Protein AF-A0A3N7GNN0-F1 (afdb_monomer_lite)

Radius of gyration: 17.44 Å; chains: 1; bounding box: 39×35×48 Å

Sequence (118 aa):
MQIIDRAGFDFSAEERASREISWTCSKQLPKNFIILIVLSLRYFSLNWLQQRLQTTNKDFYPTIVLDAFHVTDEMATRGVEDGLEPVVKSDDWAALEKAPAKVIKRDIEKLKKKAAKR

Structure (mmCIF, N/CA/C/O backbone):
data_AF-A0A3N7GNN0-F1
#
_entry.id   AF-A0A3N7GNN0-F1
#
loop_
_atom_site.group_PDB
_atom_site.id
_atom_site.type_symbol
_atom_site.label_atom_id
_atom_site.label_alt_id
_atom_site.label_comp_id
_atom_site.label_asym_id
_atom_site.label_entity_id
_atom_site.label_seq_id
_atom_site.pdbx_PDB_ins_code
_atom_site.Cartn_x
_atom_site.Cartn_y
_atom_site.Cartn_z
_atom_site.occupancy
_atom_site.B_iso_or_equiv
_atom_site.auth_seq_id
_atom_site.auth_comp_id
_atom_site.auth_asym_id
_atom_site.auth_atom_id
_atom_site.pdbx_PDB_model_num
ATOM 1 N N . MET A 1 1 ? -16.335 1.687 -4.047 1.00 54.69 1 MET A N 1
ATOM 2 C CA . MET A 1 1 ? -15.270 1.199 -3.134 1.00 54.69 1 MET A CA 1
ATOM 3 C C . MET A 1 1 ? -14.497 2.408 -2.614 1.00 54.69 1 MET A C 1
ATOM 5 O O . MET A 1 1 ? -14.022 3.175 -3.439 1.00 54.69 1 MET A O 1
ATOM 9 N N . GLN A 1 2 ? -14.425 2.645 -1.298 1.00 64.06 2 GLN A N 1
ATOM 10 C CA . GLN A 1 2 ? -13.748 3.827 -0.731 1.00 64.06 2 GLN A CA 1
ATOM 11 C C . GLN A 1 2 ? -12.305 3.477 -0.337 1.00 64.06 2 GLN A C 1
ATOM 13 O O . GLN A 1 2 ? -12.098 2.616 0.512 1.00 64.06 2 GLN A O 1
ATOM 18 N N . ILE A 1 3 ? -11.316 4.150 -0.932 1.00 71.94 3 ILE A N 1
ATOM 19 C CA . ILE A 1 3 ? -9.905 4.044 -0.527 1.00 71.94 3 ILE A CA 1
ATOM 20 C C . ILE A 1 3 ? -9.640 5.129 0.518 1.00 71.94 3 ILE A C 1
ATOM 22 O O . ILE A 1 3 ? -9.776 6.316 0.224 1.00 71.94 3 ILE A O 1
ATOM 26 N N . ILE A 1 4 ? -9.292 4.726 1.739 1.00 74.31 4 ILE A N 1
ATOM 27 C CA . ILE A 1 4 ? -9.043 5.655 2.853 1.00 74.31 4 ILE A CA 1
ATOM 28 C C . ILE A 1 4 ? -7.661 6.294 2.737 1.00 74.31 4 ILE A C 1
ATOM 30 O O . ILE A 1 4 ? -7.520 7.505 2.921 1.00 74.31 4 ILE A O 1
ATOM 34 N N . ASP A 1 5 ? -6.665 5.469 2.429 1.00 77.38 5 ASP A N 1
ATOM 35 C CA . ASP A 1 5 ? -5.266 5.846 2.328 1.00 77.38 5 ASP A CA 1
ATOM 36 C C . ASP A 1 5 ? -4.529 4.882 1.388 1.00 77.38 5 ASP A C 1
ATOM 38 O O . ASP A 1 5 ? -5.012 3.782 1.108 1.00 77.38 5 ASP A O 1
ATOM 42 N N . ARG A 1 6 ? -3.376 5.306 0.867 1.00 82.62 6 ARG A N 1
ATOM 43 C CA . ARG A 1 6 ? -2.496 4.468 0.052 1.00 82.62 6 ARG A CA 1
ATOM 44 C C . ARG A 1 6 ? -1.048 4.933 0.143 1.00 82.62 6 ARG A C 1
ATOM 46 O O . ARG A 1 6 ? -0.765 6.128 0.076 1.00 82.62 6 ARG A O 1
ATOM 53 N N . ALA A 1 7 ? -0.134 3.974 0.124 1.00 79.25 7 ALA A N 1
ATOM 54 C CA . ALA A 1 7 ? 1.276 4.210 -0.147 1.00 79.25 7 ALA A CA 1
ATOM 55 C C . ALA A 1 7 ? 1.714 3.414 -1.380 1.00 79.25 7 ALA A C 1
ATOM 57 O O . ALA A 1 7 ? 1.144 2.375 -1.705 1.00 79.25 7 ALA A O 1
ATOM 58 N N . GLY A 1 8 ? 2.695 3.952 -2.100 1.00 81.44 8 GLY A N 1
ATOM 59 C CA . GLY A 1 8 ? 3.327 3.291 -3.233 1.00 81.44 8 GLY A CA 1
ATOM 60 C C . GLY A 1 8 ? 4.821 3.207 -2.978 1.00 81.44 8 GLY A C 1
ATOM 61 O O . GLY A 1 8 ? 5.430 4.209 -2.607 1.00 81.44 8 GLY A O 1
ATOM 62 N N . PHE A 1 9 ? 5.379 2.022 -3.184 1.00 80.62 9 PHE A N 1
ATOM 63 C CA . PHE A 1 9 ? 6.797 1.743 -3.022 1.00 80.62 9 PHE A CA 1
ATOM 64 C C . PHE A 1 9 ? 7.309 1.196 -4.352 1.00 80.62 9 PHE A C 1
ATOM 66 O O . PHE A 1 9 ? 6.736 0.248 -4.890 1.00 80.62 9 PHE A O 1
ATOM 73 N N . ASP A 1 10 ? 8.337 1.837 -4.904 1.00 78.56 10 ASP A N 1
ATOM 74 C CA . ASP A 1 10 ? 8.964 1.413 -6.151 1.00 78.56 10 ASP A CA 1
ATOM 75 C C . ASP A 1 10 ? 10.202 0.572 -5.829 1.00 78.56 10 ASP A C 1
ATOM 77 O O . ASP A 1 10 ? 11.017 0.956 -4.991 1.00 78.56 10 ASP A O 1
ATOM 81 N N . PHE A 1 11 ? 10.349 -0.547 -6.534 1.00 74.75 11 PHE A N 1
ATOM 82 C CA . PHE A 1 11 ? 11.489 -1.454 -6.418 1.00 74.75 11 PHE A CA 1
ATOM 83 C C . PHE A 1 11 ? 12.163 -1.591 -7.781 1.00 74.75 11 PHE A C 1
ATOM 85 O O . PHE A 1 11 ? 11.486 -1.608 -8.816 1.00 74.75 11 PHE A O 1
ATOM 92 N N . SER A 1 12 ? 13.492 -1.688 -7.796 1.00 73.00 12 SER A N 1
ATOM 93 C CA . SER A 1 12 ? 14.257 -2.007 -9.005 1.00 73.00 12 SER A CA 1
ATOM 94 C C . SER A 1 12 ? 14.797 -3.434 -8.922 1.00 73.00 12 SER A C 1
ATOM 96 O O . SER A 1 12 ? 15.056 -3.949 -7.839 1.00 73.00 12 SER A O 1
ATOM 98 N N . ALA A 1 13 ? 15.002 -4.082 -10.071 1.00 66.94 13 ALA A N 1
ATOM 99 C CA . ALA A 1 13 ? 15.566 -5.435 -10.121 1.00 66.94 13 ALA A CA 1
ATOM 100 C C . ALA A 1 13 ? 17.024 -5.510 -9.615 1.00 66.94 13 ALA A C 1
ATOM 102 O O . ALA A 1 13 ? 17.545 -6.596 -9.365 1.00 66.94 13 ALA A O 1
ATOM 103 N N . GLU A 1 14 ? 17.692 -4.364 -9.475 1.00 72.38 14 GLU A N 1
ATOM 104 C CA . GLU A 1 14 ? 19.051 -4.260 -8.939 1.00 72.38 14 GLU A CA 1
ATOM 105 C C . GLU A 1 14 ? 19.059 -4.323 -7.401 1.00 72.38 14 GLU A C 1
ATOM 107 O O . GLU A 1 14 ? 20.083 -4.646 -6.795 1.00 72.38 14 GLU A O 1
ATOM 112 N N . GLU A 1 15 ? 17.909 -4.093 -6.758 1.00 71.38 15 GLU A N 1
ATOM 113 C CA . GLU A 1 15 ? 17.725 -4.243 -5.316 1.00 71.38 15 GLU A CA 1
ATOM 114 C C . GLU A 1 15 ? 17.603 -5.733 -4.953 1.00 71.38 15 GLU A C 1
ATOM 116 O O . GLU A 1 15 ? 16.519 -6.300 -4.864 1.00 71.38 15 GLU A O 1
ATOM 121 N N . ARG A 1 16 ? 18.751 -6.395 -4.760 1.00 64.94 16 ARG A N 1
ATOM 122 C CA . ARG A 1 16 ? 18.820 -7.831 -4.417 1.00 64.94 16 ARG A CA 1
ATOM 123 C C . ARG A 1 16 ? 18.505 -8.155 -2.953 1.00 64.94 16 ARG A C 1
ATOM 125 O O . ARG A 1 16 ? 18.320 -9.322 -2.623 1.00 64.94 16 ARG A O 1
ATOM 132 N N . ALA A 1 17 ? 18.500 -7.159 -2.070 1.00 76.44 17 ALA A N 1
ATOM 133 C CA . ALA A 1 17 ? 18.259 -7.361 -0.645 1.00 76.44 17 ALA A CA 1
ATOM 134 C C . ALA A 1 17 ? 16.760 -7.303 -0.324 1.00 76.44 17 ALA A C 1
ATOM 136 O O . ALA A 1 17 ? 16.045 -6.438 -0.829 1.00 76.44 17 ALA A O 1
ATOM 137 N N . SER A 1 18 ? 16.299 -8.188 0.563 1.00 75.56 18 SER A N 1
ATOM 138 C CA . SER A 1 18 ? 14.953 -8.108 1.133 1.00 75.56 18 SER A CA 1
ATOM 139 C C . SER A 1 18 ? 14.759 -6.758 1.821 1.00 75.56 18 SER A C 1
ATOM 141 O O . SER A 1 18 ? 15.567 -6.376 2.671 1.00 75.56 18 SER A O 1
ATOM 143 N N . ARG A 1 19 ? 13.683 -6.048 1.474 1.00 73.44 19 ARG A N 1
ATOM 144 C CA . ARG A 1 19 ? 13.298 -4.793 2.120 1.00 73.44 19 ARG A CA 1
ATOM 145 C C . ARG A 1 19 ? 12.071 -4.995 2.984 1.00 73.44 19 ARG A C 1
ATOM 147 O O . ARG A 1 19 ? 11.058 -5.514 2.524 1.00 73.44 19 ARG A O 1
ATOM 154 N N . GLU A 1 20 ? 12.172 -4.531 4.218 1.00 81.88 20 GLU A N 1
ATOM 155 C CA . GLU A 1 20 ? 11.023 -4.357 5.090 1.00 81.88 20 GLU A CA 1
ATOM 156 C C . GLU A 1 20 ? 10.348 -3.019 4.769 1.00 81.88 20 GLU A C 1
ATOM 158 O O . GLU A 1 20 ? 11.015 -1.993 4.609 1.00 81.88 20 GLU A O 1
ATOM 163 N N . ILE A 1 21 ? 9.022 -3.037 4.633 1.00 80.94 21 ILE A N 1
ATOM 164 C CA . ILE A 1 21 ? 8.218 -1.839 4.394 1.00 80.94 21 ILE A CA 1
ATOM 165 C C . ILE A 1 21 ? 7.510 -1.491 5.697 1.00 80.94 21 ILE A C 1
ATOM 167 O O . ILE A 1 21 ? 6.531 -2.135 6.070 1.00 80.94 21 ILE A O 1
ATOM 171 N N . SER A 1 22 ? 7.966 -0.435 6.360 1.00 82.06 22 SER A N 1
ATOM 172 C CA . SER A 1 22 ? 7.226 0.170 7.464 1.00 82.06 22 SER A CA 1
ATOM 173 C C . SER A 1 22 ? 6.283 1.231 6.903 1.00 82.06 22 SER A C 1
ATOM 175 O O . SER A 1 22 ? 6.717 2.290 6.445 1.00 82.06 22 SER A O 1
ATOM 177 N N . TRP A 1 23 ? 4.985 0.935 6.906 1.00 83.44 23 TRP A N 1
ATOM 178 C CA . TRP A 1 23 ? 3.942 1.879 6.517 1.00 83.44 23 TRP A CA 1
ATOM 179 C C . TRP A 1 23 ? 2.994 2.142 7.683 1.00 83.44 23 TRP A C 1
ATOM 181 O O . TRP A 1 23 ? 2.528 1.209 8.335 1.00 83.44 23 TRP A O 1
ATOM 191 N N . THR A 1 24 ? 2.671 3.417 7.885 1.00 81.94 24 THR A N 1
ATOM 192 C CA . THR A 1 24 ? 1.677 3.872 8.857 1.00 81.94 24 THR A CA 1
ATOM 193 C C . THR A 1 24 ? 0.561 4.587 8.113 1.00 81.94 24 THR A C 1
ATOM 195 O O . THR A 1 24 ? 0.822 5.427 7.247 1.00 81.94 24 THR A O 1
ATOM 198 N N . CYS A 1 25 ? -0.686 4.262 8.449 1.00 82.50 25 CYS A N 1
ATOM 199 C CA . CYS A 1 25 ? -1.834 4.949 7.879 1.00 82.50 25 CYS A CA 1
ATOM 200 C C . CYS A 1 25 ? -1.897 6.397 8.380 1.00 82.50 25 CYS A C 1
ATOM 202 O O . CYS A 1 25 ? -1.682 6.673 9.555 1.00 82.50 25 CYS A O 1
ATOM 204 N N . SER A 1 26 ? -2.220 7.325 7.486 1.00 82.06 26 SER A N 1
ATOM 205 C CA . SER A 1 26 ? -2.396 8.750 7.794 1.00 82.06 26 SER A CA 1
ATOM 206 C C . SER A 1 26 ? -3.753 9.082 8.424 1.00 82.06 26 SER A C 1
ATOM 208 O O . SER A 1 26 ? -3.980 10.221 8.834 1.00 82.06 26 SER A O 1
ATOM 210 N N . LYS A 1 27 ? -4.670 8.110 8.480 1.00 82.31 27 LYS A N 1
ATOM 211 C CA . LYS A 1 27 ? -6.033 8.261 8.997 1.00 82.31 27 LYS A CA 1
ATOM 212 C C . LYS A 1 27 ? -6.387 7.114 9.927 1.00 82.31 27 LYS A C 1
ATOM 214 O O . LYS A 1 27 ? -5.812 6.032 9.842 1.00 82.31 27 LYS A O 1
ATOM 219 N N . GLN A 1 28 ? -7.389 7.333 10.771 1.00 84.19 28 GLN A N 1
ATOM 220 C CA . GLN A 1 28 ? -7.941 6.263 11.599 1.00 84.19 28 GLN A CA 1
ATOM 221 C C . GLN A 1 28 ? -8.518 5.153 10.712 1.00 84.19 28 GLN A C 1
ATOM 223 O O . GLN A 1 28 ? -9.325 5.421 9.823 1.00 84.19 28 GLN A O 1
ATOM 228 N N . LEU A 1 29 ? -8.120 3.904 10.950 1.00 84.19 29 LEU A N 1
ATOM 229 C CA . LEU A 1 29 ? -8.633 2.750 10.216 1.00 84.19 29 LEU A CA 1
ATOM 230 C C . LEU A 1 29 ? -9.959 2.280 10.841 1.00 84.19 29 LEU A C 1
ATOM 232 O O . LEU A 1 29 ? -9.976 1.908 12.012 1.00 84.19 29 LEU A O 1
ATOM 236 N N . PRO A 1 30 ? -11.085 2.256 10.107 1.00 80.56 30 PRO A N 1
ATOM 237 C CA . PRO A 1 30 ? -12.341 1.757 10.652 1.00 80.56 30 PRO A CA 1
ATOM 238 C C . PRO A 1 30 ? -12.344 0.222 10.692 1.00 80.56 30 PRO A C 1
ATOM 240 O O . PRO A 1 30 ? -11.918 -0.419 9.733 1.00 80.56 30 PRO A O 1
ATOM 243 N N . LYS A 1 31 ? -12.910 -0.371 11.752 1.00 78.88 31 LYS A N 1
ATOM 244 C CA . LYS A 1 31 ? -12.933 -1.833 11.987 1.00 78.88 31 LYS A CA 1
ATOM 245 C C . LYS A 1 31 ? -13.461 -2.681 10.819 1.00 78.88 31 LYS A C 1
ATOM 247 O O . LYS A 1 31 ? -13.019 -3.800 10.616 1.00 78.88 31 LYS A O 1
ATOM 252 N N . ASN A 1 32 ? -14.388 -2.153 10.022 1.00 79.00 32 ASN A N 1
ATOM 253 C CA . ASN A 1 32 ? -15.037 -2.916 8.946 1.00 79.00 32 ASN A CA 1
ATOM 254 C C . ASN A 1 32 ? -14.332 -2.787 7.585 1.00 79.00 32 ASN A C 1
ATOM 256 O O . ASN A 1 32 ? -14.936 -3.076 6.552 1.00 79.00 32 ASN A O 1
ATOM 260 N N . PHE A 1 33 ? -13.098 -2.284 7.556 1.00 80.81 33 PHE A N 1
ATOM 261 C CA . PHE A 1 33 ? -12.339 -2.110 6.321 1.00 80.81 33 PHE A CA 1
ATOM 262 C C . PHE A 1 33 ? -11.348 -3.250 6.104 1.00 80.81 33 PHE A C 1
ATOM 264 O O . PHE A 1 33 ? -10.950 -3.954 7.030 1.00 80.81 33 PHE A O 1
ATOM 271 N N . ILE A 1 34 ? -10.956 -3.410 4.842 1.00 82.31 34 ILE A N 1
ATOM 272 C CA . ILE A 1 34 ? -9.963 -4.383 4.398 1.00 82.31 34 ILE A CA 1
ATOM 273 C C . ILE A 1 34 ? -8.732 -3.609 3.937 1.00 82.31 34 ILE A C 1
ATOM 275 O O . ILE A 1 34 ? -8.845 -2.634 3.189 1.00 82.31 34 ILE A O 1
ATOM 279 N N . ILE A 1 35 ? -7.563 -4.056 4.375 1.00 83.62 35 ILE A N 1
ATOM 280 C CA . ILE A 1 35 ? -6.273 -3.619 3.859 1.00 83.62 3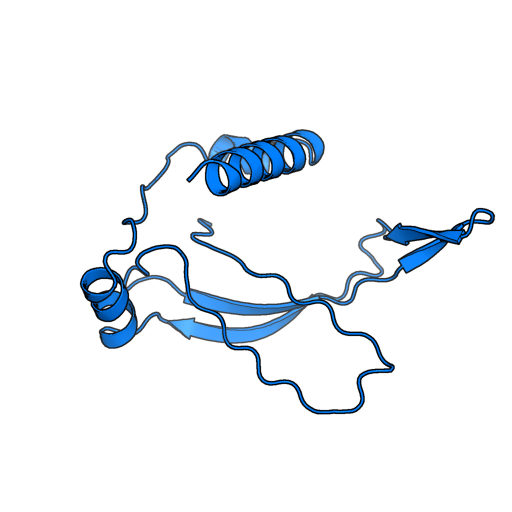5 ILE A CA 1
ATOM 281 C C . ILE A 1 35 ? -5.886 -4.570 2.733 1.00 83.62 35 ILE A C 1
ATOM 283 O O . ILE A 1 35 ? -5.934 -5.786 2.898 1.00 83.62 35 ILE A O 1
ATOM 287 N N . LEU A 1 36 ? -5.521 -4.006 1.583 1.00 85.31 36 LEU A N 1
ATOM 288 C CA . LEU A 1 36 ? -5.072 -4.751 0.412 1.00 85.31 36 LEU A CA 1
ATOM 289 C C . LEU A 1 36 ? -3.608 -4.428 0.144 1.00 85.31 36 LEU A C 1
ATOM 291 O O . LEU A 1 36 ? -3.254 -3.263 -0.054 1.00 85.31 36 LEU A O 1
ATOM 295 N N . ILE A 1 37 ? -2.777 -5.462 0.075 1.00 82.75 37 ILE A N 1
ATOM 296 C CA . ILE A 1 37 ? -1.387 -5.352 -0.356 1.00 82.75 37 ILE A CA 1
ATOM 297 C C . ILE A 1 37 ? -1.327 -5.799 -1.807 1.00 82.75 37 ILE A C 1
ATOM 299 O O . ILE A 1 37 ? -1.623 -6.945 -2.139 1.00 82.75 37 ILE A O 1
ATOM 303 N N . VAL A 1 38 ? -0.956 -4.875 -2.688 1.00 83.56 38 VAL A N 1
ATOM 304 C CA . VAL A 1 38 ? -0.991 -5.093 -4.132 1.00 83.56 38 VAL A CA 1
ATOM 305 C C . VAL A 1 38 ? 0.388 -4.852 -4.722 1.00 83.56 38 VAL A C 1
ATOM 307 O O . VAL A 1 38 ? 0.957 -3.772 -4.572 1.00 83.56 38 VAL A O 1
ATOM 310 N N . LEU A 1 39 ? 0.896 -5.843 -5.450 1.00 80.75 39 LEU A N 1
ATOM 311 C CA . LEU A 1 39 ? 2.075 -5.702 -6.290 1.00 80.75 39 LEU A CA 1
ATOM 312 C C . LEU A 1 39 ? 1.636 -5.286 -7.691 1.00 80.75 39 LEU A C 1
ATOM 314 O O . LEU A 1 39 ? 0.796 -5.936 -8.310 1.00 80.75 39 LEU A O 1
ATOM 318 N N . SER A 1 40 ? 2.208 -4.203 -8.204 1.00 80.56 40 SER A N 1
ATOM 319 C CA . SER A 1 40 ? 1.967 -3.742 -9.572 1.00 80.56 40 SER A CA 1
ATOM 320 C C . SER A 1 40 ? 3.286 -3.637 -10.310 1.00 80.56 40 SER A C 1
ATOM 322 O O . SER A 1 40 ? 4.145 -2.840 -9.931 1.00 80.56 40 SER A O 1
ATOM 324 N N . LEU A 1 41 ? 3.434 -4.394 -11.392 1.00 76.94 41 LEU A N 1
ATOM 325 C CA . LEU A 1 41 ? 4.602 -4.259 -12.248 1.00 76.94 41 LEU A CA 1
ATOM 326 C C . LEU A 1 41 ? 4.416 -3.049 -13.163 1.00 76.94 41 LEU A C 1
ATOM 328 O O . LEU A 1 41 ? 3.391 -2.912 -13.832 1.00 76.94 41 LEU A O 1
ATOM 332 N N . ARG A 1 42 ? 5.406 -2.155 -13.190 1.00 75.56 42 ARG A N 1
ATOM 333 C CA . ARG A 1 42 ? 5.401 -0.981 -14.065 1.00 75.56 42 ARG A CA 1
ATOM 334 C C . ARG A 1 42 ? 6.618 -0.999 -14.966 1.00 75.56 42 ARG A C 1
ATOM 336 O O . ARG A 1 42 ? 7.748 -0.992 -14.486 1.00 75.56 42 ARG A O 1
ATOM 343 N N . TYR A 1 43 ? 6.375 -0.943 -16.269 1.00 75.06 43 TYR A N 1
ATOM 344 C CA . TYR A 1 43 ? 7.437 -0.808 -17.254 1.00 75.06 43 TYR A CA 1
ATOM 345 C C . TYR A 1 43 ? 7.706 0.660 -17.550 1.00 75.06 43 TYR A C 1
ATOM 347 O O . TYR A 1 43 ? 6.792 1.466 -17.763 1.00 75.06 43 TYR A O 1
ATOM 355 N N . PHE A 1 44 ? 8.990 0.989 -17.580 1.00 77.25 44 PHE A N 1
ATOM 356 C CA . PHE A 1 44 ? 9.478 2.301 -17.949 1.00 77.25 44 PHE A CA 1
ATOM 357 C C . PHE A 1 44 ? 10.388 2.161 -19.159 1.00 77.25 44 PHE A C 1
ATOM 359 O O . PHE A 1 44 ? 11.219 1.260 -19.222 1.00 77.25 44 PHE A O 1
ATOM 366 N N . SER A 1 45 ? 10.219 3.069 -20.106 1.00 77.56 45 SER A N 1
ATOM 367 C CA . SER A 1 45 ? 11.102 3.242 -21.252 1.00 77.56 45 SER A CA 1
ATOM 368 C C . SER A 1 45 ? 11.868 4.551 -21.099 1.00 77.56 45 SER A C 1
ATOM 370 O O . SER A 1 45 ? 11.413 5.477 -20.420 1.00 77.56 45 SER A O 1
ATOM 372 N N . LEU A 1 46 ? 13.040 4.625 -21.718 1.00 84.00 46 LEU A N 1
ATOM 373 C CA . LEU A 1 46 ? 13.777 5.871 -21.878 1.00 84.00 46 LEU A CA 1
ATOM 374 C C . LEU A 1 46 ? 13.546 6.360 -23.303 1.00 84.00 46 LEU A C 1
ATOM 376 O O . LEU A 1 46 ? 13.702 5.590 -24.250 1.00 84.00 46 LEU A O 1
ATOM 380 N N . ASN A 1 47 ? 13.164 7.625 -23.468 1.00 83.19 47 ASN A N 1
ATOM 381 C CA . ASN A 1 47 ? 13.214 8.227 -24.797 1.00 83.19 47 ASN A CA 1
ATOM 382 C C . ASN A 1 47 ? 14.665 8.552 -25.188 1.00 83.19 47 ASN A C 1
ATOM 384 O O . ASN A 1 47 ? 15.597 8.429 -24.394 1.00 83.19 47 ASN A O 1
ATOM 388 N N . TRP A 1 48 ? 14.849 9.014 -26.423 1.00 85.56 48 TRP A N 1
ATOM 389 C CA . TRP A 1 48 ? 16.148 9.441 -26.951 1.00 85.56 48 TRP A CA 1
ATOM 390 C C . TRP A 1 48 ? 16.791 10.600 -26.161 1.00 85.56 48 TRP A C 1
ATOM 392 O O . TRP A 1 48 ? 18.002 10.778 -26.223 1.00 85.56 48 TRP A O 1
ATOM 402 N N . LEU A 1 49 ? 16.002 11.346 -25.377 1.00 89.38 49 LEU A N 1
ATOM 403 C CA . LEU A 1 49 ? 16.453 12.380 -24.436 1.00 89.38 49 LEU A CA 1
ATOM 404 C C . LEU A 1 49 ? 16.725 11.833 -23.021 1.00 89.38 49 LEU A C 1
ATOM 406 O O . LEU A 1 49 ? 16.844 12.613 -22.080 1.00 89.38 49 LEU A O 1
ATOM 410 N N . GLN A 1 50 ? 16.772 10.509 -22.845 1.00 81.75 50 GLN A N 1
ATOM 411 C CA . GLN A 1 50 ? 16.930 9.824 -21.554 1.00 81.75 50 GLN A CA 1
ATOM 412 C C . GLN A 1 50 ? 15.850 10.158 -20.510 1.00 81.75 50 GLN A C 1
ATOM 414 O O . GLN A 1 50 ? 16.027 9.938 -19.313 1.00 81.75 50 GLN A O 1
ATOM 419 N N . GLN A 1 51 ? 14.693 10.661 -20.934 1.00 82.31 51 GLN A N 1
ATOM 420 C CA . GLN A 1 51 ? 13.573 10.901 -20.034 1.00 82.31 51 GLN A CA 1
ATOM 421 C C . GLN A 1 51 ? 12.804 9.602 -19.807 1.00 82.31 51 GLN A C 1
ATOM 423 O O . GLN A 1 51 ? 12.443 8.894 -20.752 1.00 82.31 51 GLN A O 1
ATOM 428 N N . ARG A 1 52 ? 12.515 9.319 -18.534 1.00 79.12 52 ARG A N 1
ATOM 429 C CA . ARG A 1 52 ? 11.748 8.148 -18.109 1.00 79.12 52 ARG A CA 1
ATOM 430 C C . ARG A 1 52 ? 10.269 8.330 -18.451 1.00 79.12 52 ARG A C 1
ATOM 432 O O . ARG A 1 52 ? 9.583 9.167 -17.868 1.00 79.12 52 ARG A O 1
ATOM 439 N N . LEU A 1 53 ? 9.772 7.509 -19.368 1.00 79.62 53 LEU A N 1
ATOM 440 C CA . LEU A 1 53 ? 8.369 7.420 -19.754 1.00 79.62 53 LEU A CA 1
ATOM 441 C C . LEU A 1 53 ? 7.788 6.106 -19.245 1.00 79.62 53 LEU A C 1
ATOM 443 O O . LEU A 1 53 ? 8.222 5.022 -19.630 1.00 79.62 53 LEU A O 1
ATOM 447 N N . GLN A 1 54 ? 6.787 6.202 -18.374 1.00 77.44 54 GLN A N 1
ATOM 448 C CA . GLN A 1 54 ? 5.993 5.041 -17.991 1.00 77.44 54 GLN A CA 1
ATOM 449 C C . GLN A 1 54 ? 5.120 4.639 -19.190 1.00 77.44 54 GLN A C 1
ATOM 451 O O . GLN A 1 54 ? 4.407 5.485 -19.735 1.00 77.44 54 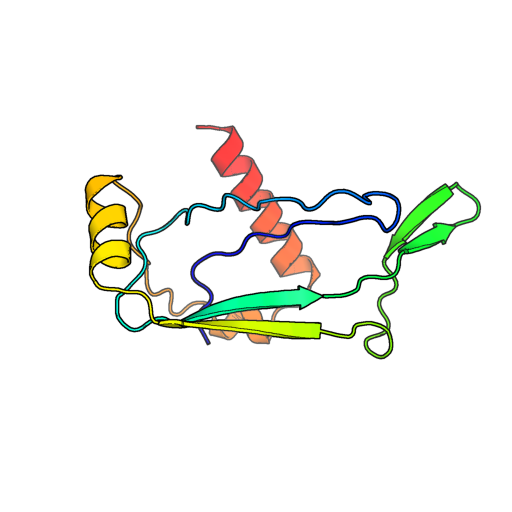GLN A O 1
ATOM 456 N N . THR A 1 55 ? 5.163 3.367 -19.598 1.00 73.81 55 THR A N 1
ATOM 457 C CA . THR A 1 55 ? 4.233 2.811 -20.605 1.00 73.81 55 THR A CA 1
ATOM 458 C C . THR A 1 55 ? 2.793 3.100 -20.172 1.00 73.81 55 THR A C 1
ATOM 460 O O . THR A 1 55 ? 2.565 3.257 -18.995 1.00 73.81 55 THR A O 1
ATOM 463 N N . THR A 1 56 ? 1.776 3.216 -21.024 1.00 69.25 56 THR A N 1
ATOM 464 C CA . THR A 1 56 ? 0.363 3.358 -20.557 1.00 69.25 56 THR A CA 1
ATOM 465 C C . THR A 1 56 ? -0.537 2.213 -21.013 1.00 69.25 56 THR A C 1
ATOM 467 O O . THR A 1 56 ? -1.715 2.171 -20.667 1.00 69.25 56 THR A O 1
ATOM 470 N N . ASN A 1 57 ? 0.037 1.249 -21.734 1.00 72.25 57 ASN A N 1
ATOM 471 C CA . ASN A 1 57 ? -0.659 0.072 -22.216 1.00 72.25 57 ASN A CA 1
ATOM 472 C C . ASN A 1 57 ? -0.971 -0.901 -21.066 1.00 72.25 57 ASN A C 1
ATOM 474 O O . ASN A 1 57 ? -0.052 -1.475 -20.484 1.00 72.25 57 ASN A O 1
ATOM 478 N N . LYS A 1 58 ? -2.272 -1.084 -20.796 1.00 66.56 58 LYS A N 1
ATOM 479 C CA . LYS A 1 58 ? -2.858 -1.947 -19.754 1.00 66.56 58 LYS A CA 1
ATOM 480 C C . LYS A 1 58 ? -2.423 -3.410 -19.848 1.00 66.56 58 LYS A C 1
ATOM 482 O O . LYS A 1 58 ? -2.297 -4.046 -18.807 1.00 66.56 58 LYS A O 1
ATOM 487 N N . ASP A 1 59 ? -2.114 -3.898 -21.046 1.00 72.31 59 ASP A N 1
ATOM 488 C CA . ASP A 1 59 ? -1.686 -5.285 -21.269 1.00 72.31 59 ASP A CA 1
ATOM 489 C C . ASP A 1 59 ? -0.327 -5.592 -20.618 1.00 72.31 59 ASP A C 1
ATOM 491 O O . ASP A 1 59 ? -0.007 -6.743 -20.337 1.00 72.31 59 ASP A O 1
ATOM 495 N N . PHE A 1 60 ? 0.459 -4.554 -20.315 1.00 67.44 60 PHE A N 1
ATOM 496 C CA . PHE A 1 60 ? 1.770 -4.661 -19.673 1.00 67.44 60 PHE A CA 1
ATOM 497 C C . PHE A 1 60 ? 1.739 -4.233 -18.198 1.00 67.44 60 PHE A C 1
ATOM 499 O O . PHE A 1 60 ? 2.764 -3.848 -17.646 1.00 67.44 60 PHE A O 1
ATOM 506 N N . TYR A 1 61 ? 0.577 -4.280 -17.541 1.00 70.31 61 TYR A N 1
ATOM 507 C CA . TYR A 1 61 ? 0.424 -3.911 -16.128 1.00 70.31 61 TYR A CA 1
ATOM 508 C C . TYR A 1 61 ? -0.135 -5.048 -15.271 1.00 70.31 61 TYR A C 1
ATOM 510 O O . TYR A 1 61 ? -1.230 -4.915 -14.709 1.00 70.31 61 TYR A O 1
ATOM 518 N N . PRO A 1 62 ? 0.589 -6.172 -15.124 1.00 76.38 62 PRO A N 1
ATOM 519 C CA . PRO A 1 62 ? 0.145 -7.207 -14.213 1.00 76.38 62 PRO A CA 1
ATOM 520 C C . PRO A 1 62 ? 0.107 -6.637 -12.791 1.00 76.38 62 PRO A C 1
ATOM 522 O O . PRO A 1 62 ? 1.076 -6.065 -12.281 1.00 76.38 62 PRO A O 1
ATOM 525 N N . THR A 1 63 ? -1.068 -6.764 -12.186 1.00 79.38 63 THR A N 1
ATOM 526 C CA . THR A 1 63 ? -1.363 -6.340 -10.824 1.00 79.38 63 THR A CA 1
ATOM 527 C C . THR A 1 63 ? -1.864 -7.560 -10.074 1.00 79.38 63 THR A C 1
ATOM 529 O O . THR A 1 63 ? -2.822 -8.193 -10.510 1.00 79.38 63 THR A O 1
ATOM 532 N N . ILE A 1 64 ? -1.201 -7.908 -8.977 1.00 77.94 64 ILE A N 1
ATOM 533 C CA . ILE A 1 64 ? -1.503 -9.104 -8.191 1.00 77.94 64 ILE A CA 1
ATOM 534 C C . ILE A 1 64 ? -1.723 -8.673 -6.746 1.00 77.94 64 ILE A C 1
ATOM 536 O O . ILE A 1 64 ? -0.958 -7.874 -6.203 1.00 77.94 64 ILE A O 1
ATOM 540 N N . VAL A 1 65 ? -2.781 -9.191 -6.127 1.00 82.81 65 VAL A N 1
ATOM 541 C CA . VAL A 1 65 ? -3.005 -9.037 -4.688 1.00 82.81 65 VAL A CA 1
ATOM 542 C C . VAL A 1 65 ? -2.080 -10.019 -3.980 1.00 82.81 65 VAL A C 1
ATOM 544 O O . VAL A 1 65 ? -2.182 -11.222 -4.201 1.00 82.81 65 VAL A O 1
ATOM 547 N N . LEU A 1 66 ? -1.153 -9.497 -3.183 1.00 83.25 66 LEU A N 1
ATOM 548 C CA . LEU A 1 66 ? -0.248 -10.310 -2.375 1.00 83.25 66 LEU A CA 1
ATOM 549 C C . LEU A 1 66 ? -0.927 -10.772 -1.090 1.00 83.25 66 LEU A C 1
ATOM 551 O O . LEU A 1 66 ? -0.753 -11.918 -0.692 1.00 83.25 66 LEU A O 1
ATOM 555 N N . ASP A 1 67 ? -1.687 -9.877 -0.460 1.00 84.44 67 ASP A N 1
ATOM 556 C CA . ASP A 1 67 ? -2.379 -10.156 0.792 1.00 84.44 67 ASP A CA 1
ATOM 557 C C . ASP A 1 67 ? -3.609 -9.253 0.955 1.00 84.44 67 ASP A C 1
ATOM 559 O O . ASP A 1 67 ? -3.696 -8.164 0.371 1.00 84.44 67 ASP A O 1
ATOM 563 N N . ALA A 1 68 ? -4.563 -9.721 1.750 1.00 86.81 68 ALA A N 1
ATOM 564 C CA . ALA A 1 68 ? -5.777 -9.011 2.097 1.00 86.81 68 ALA A CA 1
ATOM 565 C C . ALA A 1 68 ? -6.236 -9.412 3.501 1.00 86.81 68 ALA A C 1
ATOM 567 O O . ALA A 1 68 ? -6.543 -10.577 3.752 1.00 86.81 68 ALA A O 1
ATOM 568 N N . PHE A 1 69 ? -6.360 -8.441 4.403 1.00 86.50 69 PHE A N 1
ATOM 569 C CA . PHE A 1 69 ? -6.809 -8.701 5.769 1.00 86.50 69 PHE A CA 1
ATOM 570 C C . PHE A 1 69 ? -7.715 -7.595 6.299 1.00 86.50 69 PHE A C 1
ATOM 572 O O . PHE A 1 69 ? -7.679 -6.448 5.851 1.00 86.50 69 PHE A O 1
ATOM 579 N N . HIS A 1 70 ? -8.566 -7.961 7.254 1.00 87.00 70 HIS A N 1
ATOM 580 C CA . HIS A 1 70 ? -9.469 -7.024 7.909 1.00 87.00 70 HIS A CA 1
ATOM 581 C C . HIS A 1 70 ? -8.713 -6.191 8.942 1.00 87.00 70 HIS A C 1
ATOM 583 O O . HIS A 1 70 ? -7.800 -6.685 9.606 1.00 87.00 70 HIS A O 1
ATOM 589 N N . VAL A 1 71 ? -9.118 -4.933 9.094 1.00 86.25 71 VAL A N 1
ATOM 590 C CA . VAL A 1 71 ? -8.636 -4.071 10.176 1.00 86.25 71 VAL A CA 1
ATOM 591 C C . VAL A 1 71 ? -9.016 -4.708 11.512 1.00 86.25 71 VAL A C 1
ATOM 593 O O . VAL A 1 71 ? -10.189 -4.968 11.770 1.00 86.25 71 VAL A O 1
ATOM 596 N N . THR A 1 72 ? -8.025 -4.957 12.366 1.00 88.19 72 THR A N 1
ATOM 597 C CA . THR A 1 72 ? -8.270 -5.492 13.709 1.00 88.19 72 THR A CA 1
ATOM 598 C C . THR A 1 72 ? -8.703 -4.389 14.674 1.00 88.19 72 THR A C 1
ATOM 600 O O . THR A 1 72 ? -8.492 -3.195 14.441 1.00 88.19 72 THR A O 1
ATOM 603 N N . ASP A 1 73 ? -9.278 -4.790 15.806 1.00 86.44 73 ASP A N 1
ATOM 604 C CA . ASP A 1 73 ? -9.672 -3.872 16.876 1.00 86.44 73 ASP A CA 1
ATOM 605 C C . ASP A 1 73 ? -8.495 -3.044 17.406 1.00 86.44 73 ASP A C 1
ATOM 607 O O . ASP A 1 73 ? -8.628 -1.845 17.659 1.00 86.44 73 ASP A O 1
ATOM 611 N N . GLU A 1 74 ? -7.3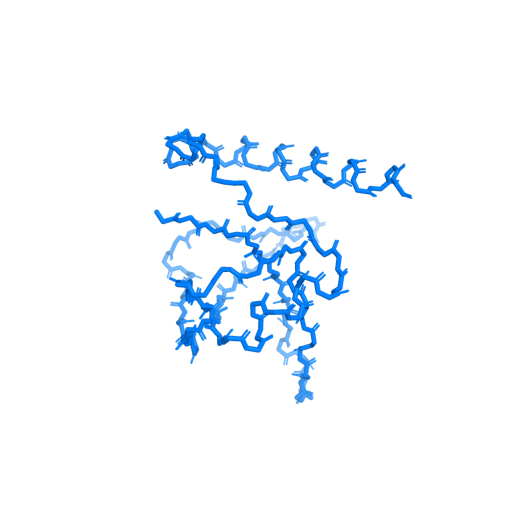28 -3.669 17.512 1.00 86.38 74 GLU A N 1
ATOM 612 C CA . GLU A 1 74 ? -6.082 -3.034 17.938 1.00 86.38 74 GLU A CA 1
ATOM 613 C C . GLU A 1 74 ? -5.639 -1.957 16.938 1.00 86.38 74 GLU A C 1
ATOM 615 O O . GLU A 1 74 ? -5.307 -0.841 17.336 1.00 86.38 74 GLU A O 1
ATOM 620 N N . MET A 1 75 ? -5.695 -2.251 15.633 1.00 85.06 75 MET A N 1
ATOM 621 C CA . MET A 1 75 ? -5.339 -1.297 14.574 1.00 85.06 75 MET A CA 1
ATOM 622 C C . MET A 1 75 ? -6.273 -0.083 14.551 1.00 85.06 75 MET A C 1
ATOM 624 O O . MET A 1 75 ? -5.816 1.044 14.360 1.00 85.06 75 MET A O 1
ATOM 628 N N . ALA A 1 76 ? -7.573 -0.300 14.763 1.00 83.56 76 ALA A N 1
ATOM 629 C CA . ALA A 1 76 ? -8.554 0.779 14.820 1.00 83.56 76 ALA A CA 1
ATOM 630 C C . ALA A 1 76 ? -8.353 1.684 16.048 1.00 83.56 76 ALA A C 1
ATOM 632 O O . ALA A 1 76 ? -8.529 2.898 15.958 1.00 83.56 76 ALA A O 1
ATOM 633 N N . THR A 1 77 ? -7.961 1.099 17.183 1.00 84.19 77 THR A N 1
ATOM 634 C CA . THR A 1 77 ? -7.781 1.827 18.449 1.00 84.19 77 THR A CA 1
ATOM 635 C C . THR A 1 77 ? -6.491 2.647 18.454 1.00 84.19 77 THR A C 1
ATOM 637 O O . THR A 1 77 ? -6.520 3.812 18.845 1.00 84.19 77 THR A O 1
ATOM 640 N N . ARG A 1 78 ? -5.388 2.104 17.914 1.00 82.94 78 ARG A N 1
ATOM 641 C CA . ARG A 1 78 ? -4.109 2.831 17.798 1.00 82.94 78 ARG A CA 1
ATOM 642 C C . ARG A 1 78 ? -4.238 4.158 17.060 1.00 82.94 78 ARG A C 1
ATOM 644 O O . ARG A 1 78 ? -3.664 5.150 17.481 1.00 82.94 78 ARG A O 1
ATOM 651 N N . GLY A 1 79 ? -5.052 4.218 16.004 1.00 75.19 79 GLY A N 1
ATOM 652 C CA . GLY A 1 79 ? -5.260 5.472 15.273 1.00 75.19 79 GLY A CA 1
ATOM 653 C C . GLY A 1 79 ? -5.916 6.579 16.111 1.00 75.19 79 GLY A C 1
ATOM 654 O O . GLY A 1 79 ? -5.707 7.758 15.830 1.00 75.19 79 GLY A O 1
ATOM 655 N N . VAL A 1 80 ? -6.697 6.215 17.133 1.00 77.81 80 VAL A N 1
ATOM 656 C CA . VAL A 1 80 ? -7.276 7.166 18.094 1.00 77.81 80 VAL A CA 1
ATOM 657 C C . VAL A 1 80 ? -6.209 7.645 19.078 1.00 77.81 80 VAL A C 1
ATOM 659 O O . VAL A 1 80 ? -6.126 8.843 19.339 1.00 77.81 80 VAL A O 1
ATOM 662 N N . GLU A 1 81 ? -5.379 6.730 19.583 1.00 80.12 81 GLU A N 1
ATOM 663 C CA . GLU A 1 81 ? -4.268 7.029 20.502 1.00 80.12 81 GLU A CA 1
ATOM 664 C C . GLU A 1 81 ? -3.207 7.928 19.849 1.00 80.12 81 GLU A C 1
ATOM 666 O O . GLU A 1 81 ? -2.734 8.879 20.468 1.00 80.12 81 GLU A O 1
ATOM 671 N N . ASP A 1 82 ? -2.919 7.693 18.569 1.00 79.12 82 ASP A N 1
ATOM 672 C CA . ASP A 1 82 ? -1.973 8.466 17.759 1.00 79.12 82 ASP A CA 1
ATOM 673 C C . ASP A 1 82 ? -2.547 9.819 17.282 1.00 79.12 82 ASP A C 1
ATOM 675 O O . ASP A 1 82 ? -1.877 10.575 16.574 1.00 79.12 82 ASP A O 1
ATOM 679 N N . GLY A 1 83 ? -3.798 10.143 17.638 1.00 78.00 83 GLY A N 1
ATOM 680 C CA . GLY A 1 83 ? -4.446 11.408 17.283 1.00 78.00 83 GLY A CA 1
ATOM 681 C C . GLY A 1 83 ? -4.677 11.596 15.779 1.00 78.00 83 GLY A C 1
ATOM 682 O O . 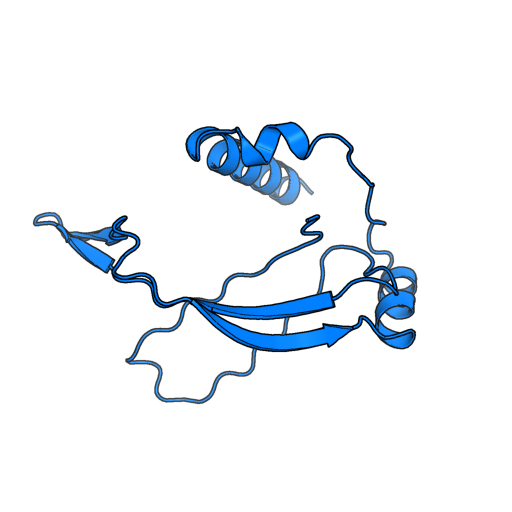GLY A 1 83 ? -4.747 12.732 15.305 1.00 78.00 83 GLY A O 1
ATOM 683 N N . LEU A 1 84 ? -4.780 10.504 15.012 1.00 81.50 84 LEU A N 1
ATOM 684 C CA . LEU A 1 84 ? -4.984 10.564 13.564 1.00 81.50 84 LEU A CA 1
ATOM 685 C C . LEU A 1 84 ? -6.372 11.111 13.223 1.00 81.50 84 LEU A C 1
ATOM 687 O O . LEU A 1 84 ? -7.332 10.948 13.977 1.00 81.50 84 LEU A O 1
ATOM 691 N N . GLU A 1 85 ? -6.505 11.731 12.050 1.00 78.31 85 GLU A N 1
ATOM 692 C CA . GLU A 1 85 ? -7.794 12.264 11.611 1.00 78.31 85 GLU A CA 1
ATOM 693 C C . GLU A 1 85 ? -8.774 11.120 11.266 1.00 78.31 85 GLU A C 1
ATOM 695 O O . GLU A 1 85 ? -8.394 10.143 10.602 1.00 78.31 85 GLU A O 1
ATOM 700 N N . PRO A 1 86 ? -10.050 11.216 11.684 1.00 76.50 86 PRO A N 1
ATOM 701 C CA . PRO A 1 86 ? -11.060 10.222 11.347 1.00 76.50 86 PRO A CA 1
ATOM 702 C C . PRO A 1 86 ? -11.366 10.224 9.845 1.00 76.50 86 PRO A C 1
ATOM 704 O O . PRO A 1 86 ? -11.266 11.241 9.151 1.00 76.50 86 PRO A O 1
ATOM 707 N N . VAL A 1 87 ? -11.797 9.074 9.322 1.00 72.31 87 VAL A N 1
ATOM 708 C CA . VAL A 1 87 ? -12.244 8.978 7.927 1.00 72.31 87 VAL A CA 1
ATOM 709 C C . VAL A 1 87 ? -13.545 9.751 7.760 1.00 72.31 87 VAL A C 1
ATOM 711 O O . VAL A 1 87 ? -14.618 9.284 8.136 1.00 72.31 87 VAL A O 1
ATOM 714 N N . VAL A 1 88 ? -13.474 10.918 7.127 1.00 65.06 88 VAL A N 1
ATOM 715 C CA . VAL A 1 88 ? -14.675 11.587 6.628 1.00 65.06 88 VAL A CA 1
ATOM 716 C C . VAL A 1 88 ? -15.225 10.742 5.476 1.00 65.06 88 VAL A C 1
ATOM 718 O O . VAL A 1 88 ? -14.555 10.559 4.455 1.00 65.06 88 VAL A O 1
ATOM 721 N N . LYS A 1 89 ? -16.436 10.193 5.636 1.00 56.88 89 LYS A N 1
ATOM 722 C CA . LYS A 1 89 ? -17.214 9.649 4.515 1.00 56.88 89 LYS A CA 1
ATOM 723 C C . LYS A 1 89 ? -17.505 10.816 3.576 1.00 56.88 89 LYS A C 1
ATOM 725 O O . LYS A 1 89 ? -18.403 11.601 3.850 1.00 56.88 89 LYS A O 1
ATOM 730 N N . SER A 1 90 ? -16.710 10.998 2.526 1.00 47.78 90 SER A N 1
ATOM 731 C CA . SER A 1 90 ? -17.074 11.966 1.496 1.00 47.78 90 SER A CA 1
ATOM 732 C C . SER A 1 90 ? -17.983 11.269 0.491 1.00 47.78 90 SER A C 1
ATOM 734 O O . SER A 1 90 ? -17.544 10.341 -0.189 1.00 47.78 90 SER A O 1
ATOM 736 N N . ASP A 1 91 ? -19.213 11.753 0.349 1.00 46.81 91 ASP A N 1
ATOM 737 C CA . ASP A 1 91 ? -20.126 11.374 -0.741 1.00 46.81 91 ASP A CA 1
ATOM 738 C C . ASP A 1 91 ? -19.577 11.765 -2.140 1.00 46.81 91 ASP A C 1
ATOM 740 O O . ASP A 1 91 ? -20.117 11.379 -3.173 1.00 46.81 91 ASP A O 1
ATOM 744 N N . ASP A 1 92 ? -18.441 12.469 -2.193 1.00 46.19 92 ASP A N 1
ATOM 745 C CA . ASP A 1 92 ? -17.808 13.022 -3.400 1.00 46.19 92 ASP A CA 1
ATOM 746 C C . ASP A 1 92 ? -17.098 12.016 -4.333 1.00 46.19 92 ASP A C 1
ATOM 748 O O . ASP A 1 92 ? -16.600 12.400 -5.394 1.00 46.19 92 ASP A O 1
ATOM 752 N N . TRP A 1 93 ? -17.032 10.717 -4.014 1.00 44.69 93 TRP A N 1
ATOM 753 C CA . TRP A 1 93 ? -16.275 9.765 -4.854 1.00 44.69 93 TRP A CA 1
ATOM 754 C C . TRP A 1 93 ? -17.003 9.304 -6.122 1.00 44.69 93 TRP A C 1
ATOM 756 O O . TRP A 1 93 ? -16.344 8.813 -7.041 1.00 44.69 93 TRP A O 1
ATOM 766 N N . ALA A 1 94 ? -18.315 9.538 -6.249 1.00 43.50 94 ALA A N 1
ATOM 767 C CA . ALA A 1 94 ? -19.035 9.308 -7.509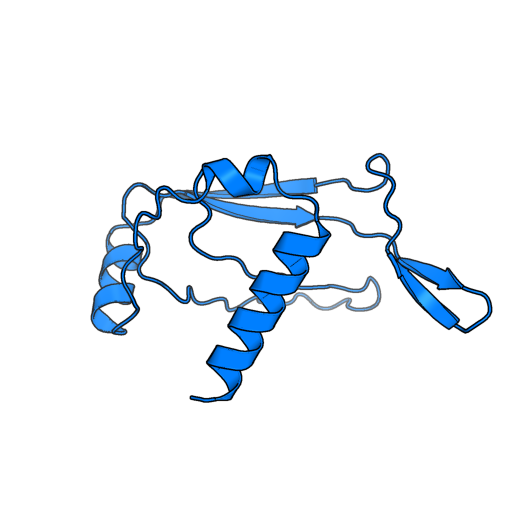 1.00 43.50 94 ALA A CA 1
ATOM 768 C C . ALA A 1 94 ? -18.476 10.163 -8.670 1.00 43.50 94 ALA A C 1
ATOM 770 O O . ALA A 1 94 ? -18.629 9.812 -9.843 1.00 43.50 94 ALA A O 1
ATOM 771 N N . ALA A 1 95 ? -17.776 11.260 -8.357 1.00 41.97 95 ALA A N 1
ATOM 772 C CA . ALA A 1 95 ? -17.095 12.090 -9.343 1.00 41.97 95 ALA A CA 1
ATOM 773 C C . ALA A 1 95 ? -15.762 11.486 -9.828 1.00 41.97 95 ALA A C 1
ATOM 775 O O . ALA A 1 95 ? -15.349 11.765 -10.951 1.00 41.97 95 ALA A O 1
ATOM 776 N N . LEU A 1 96 ? -15.098 10.635 -9.034 1.00 40.81 96 LEU A N 1
ATOM 777 C CA . LEU A 1 96 ? -13.747 10.129 -9.320 1.00 40.81 96 LEU A CA 1
ATOM 778 C C . LEU A 1 96 ? -13.716 8.874 -10.196 1.00 40.81 96 LEU A C 1
ATOM 780 O O . LEU A 1 96 ? -12.785 8.728 -10.984 1.00 40.81 96 LEU A O 1
ATOM 784 N N . GLU A 1 97 ? -14.762 8.044 -10.175 1.00 42.72 97 GLU A N 1
ATOM 785 C CA . GLU A 1 97 ? -14.942 6.981 -11.182 1.00 42.72 97 GLU A CA 1
ATOM 786 C C . GLU A 1 97 ? -15.184 7.547 -12.597 1.00 42.72 97 GLU A C 1
ATOM 788 O O . GLU A 1 97 ? -14.959 6.855 -13.588 1.00 42.72 97 GLU A O 1
ATOM 793 N N . LYS A 1 98 ? -15.578 8.827 -12.707 1.00 43.59 98 LYS A N 1
ATOM 794 C CA . LYS A 1 98 ? -15.797 9.538 -13.980 1.00 43.59 98 LYS A CA 1
ATOM 795 C C . LYS A 1 98 ? -14.735 10.598 -14.301 1.00 43.59 98 LYS A C 1
ATOM 797 O O . LYS A 1 98 ? -14.763 11.167 -15.393 1.00 43.59 98 LYS A O 1
ATOM 802 N N . ALA A 1 99 ? -13.806 10.893 -13.389 1.00 44.72 99 ALA A N 1
ATOM 803 C CA . ALA A 1 99 ? -12.873 12.002 -13.563 1.00 44.72 99 ALA A CA 1
ATOM 804 C C . ALA A 1 99 ? -11.628 11.579 -14.367 1.00 44.72 99 ALA A C 1
ATOM 806 O O . ALA A 1 99 ? -10.919 10.647 -13.979 1.00 44.72 99 ALA A O 1
ATOM 807 N N . PRO A 1 100 ? -11.288 12.286 -15.461 1.00 48.56 100 PRO A N 1
ATOM 808 C CA . PRO A 1 100 ? -10.096 11.980 -16.242 1.00 48.56 100 PRO A CA 1
ATOM 809 C C . PRO A 1 100 ? -8.829 12.126 -15.387 1.00 48.56 100 PRO A C 1
ATOM 811 O O . PRO A 1 100 ? -8.718 13.043 -14.575 1.00 48.56 100 PRO A O 1
ATOM 814 N N . ALA A 1 101 ? -7.832 11.263 -15.617 1.00 48.12 101 ALA A N 1
ATOM 815 C CA . ALA A 1 101 ? -6.602 11.130 -14.816 1.00 48.12 101 ALA A CA 1
ATOM 816 C C . ALA A 1 101 ? -5.849 12.450 -14.517 1.00 48.12 101 ALA A C 1
ATOM 818 O O . ALA A 1 101 ? -5.120 12.549 -13.527 1.00 48.12 101 ALA A O 1
ATOM 819 N N . LYS A 1 102 ? -6.045 13.491 -15.339 1.00 49.69 102 LYS A N 1
ATOM 820 C CA . LYS A 1 102 ? -5.528 14.850 -15.097 1.00 49.69 102 LYS A CA 1
ATOM 821 C C . LYS A 1 102 ? -6.102 15.506 -13.834 1.00 49.69 102 LYS A C 1
ATOM 823 O O . LYS A 1 102 ? -5.373 16.238 -13.173 1.00 49.69 102 LYS A O 1
ATOM 828 N N . VAL A 1 103 ? -7.365 15.254 -13.495 1.00 53.38 103 VAL A N 1
ATOM 829 C CA . VAL A 1 103 ? -8.038 15.822 -12.313 1.00 53.38 103 VAL A CA 1
ATOM 830 C C . VAL A 1 103 ? -7.472 15.192 -11.043 1.00 53.38 103 VAL A C 1
ATOM 832 O O . VAL A 1 103 ? -7.014 15.906 -10.156 1.00 53.38 103 VAL A O 1
ATOM 835 N N . ILE A 1 104 ? -7.333 13.864 -11.044 1.00 52.00 104 ILE A N 1
ATOM 836 C CA . ILE A 1 104 ? -6.738 13.092 -9.943 1.00 52.00 104 ILE A CA 1
ATOM 837 C C . ILE A 1 104 ? -5.310 13.566 -9.647 1.00 52.00 104 ILE A C 1
ATOM 839 O O . ILE A 1 104 ? -4.940 13.787 -8.495 1.00 52.00 104 ILE A O 1
ATOM 843 N N . LYS A 1 105 ? -4.500 13.785 -10.691 1.00 52.50 105 LYS A N 1
ATOM 844 C CA . LYS A 1 1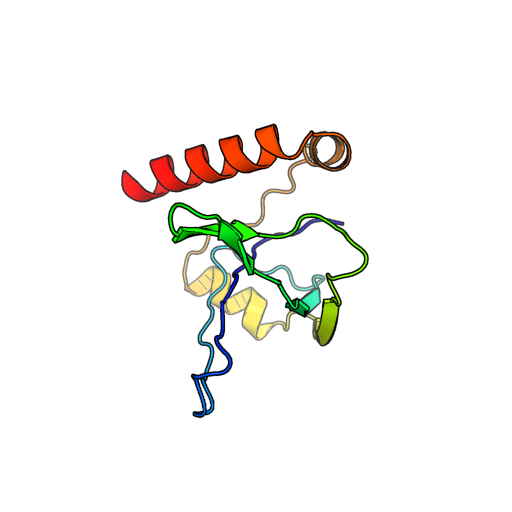05 ? -3.131 14.299 -10.543 1.00 52.50 105 LYS A CA 1
ATOM 845 C C . LYS A 1 105 ? -3.107 15.700 -9.914 1.00 52.50 105 LYS A C 1
ATOM 847 O O . LYS A 1 105 ? -2.254 15.978 -9.074 1.00 52.50 105 LYS A O 1
ATOM 852 N N . ARG A 1 106 ? -4.059 16.562 -10.283 1.00 58.16 106 ARG A N 1
ATOM 853 C CA . ARG A 1 106 ? -4.164 17.942 -9.786 1.00 58.16 106 ARG A CA 1
ATOM 854 C C . ARG A 1 106 ? -4.580 17.998 -8.316 1.00 58.16 106 ARG A C 1
ATOM 856 O O . ARG A 1 106 ? -4.057 18.826 -7.571 1.00 58.16 106 ARG A O 1
ATOM 863 N N . ASP A 1 107 ? -5.467 17.108 -7.890 1.00 57.25 107 ASP A N 1
ATOM 864 C CA . ASP A 1 107 ? -5.912 17.051 -6.495 1.00 57.25 107 ASP A CA 1
ATOM 865 C C . ASP A 1 107 ? -4.844 16.442 -5.580 1.00 57.25 107 ASP A C 1
ATOM 867 O O . ASP A 1 107 ? -4.608 16.959 -4.486 1.00 57.25 107 ASP A O 1
ATOM 871 N N . ILE A 1 108 ? -4.084 15.454 -6.067 1.00 57.91 108 ILE A N 1
ATOM 872 C CA . ILE A 1 108 ? -2.893 14.943 -5.370 1.00 57.91 108 ILE A CA 1
ATOM 873 C C . ILE A 1 108 ? -1.846 16.052 -5.181 1.00 57.91 108 ILE A C 1
ATOM 875 O O . ILE A 1 108 ? -1.279 16.185 -4.098 1.00 57.91 108 ILE A O 1
ATOM 879 N N . GLU A 1 109 ? -1.591 16.882 -6.197 1.00 66.50 109 GLU A N 1
ATOM 880 C CA . GLU A 1 109 ? -0.653 18.008 -6.070 1.00 66.50 109 GLU A CA 1
ATOM 881 C C . GLU A 1 109 ? -1.137 19.086 -5.089 1.00 66.50 109 GLU A C 1
ATOM 883 O O . GLU A 1 109 ? -0.331 19.636 -4.334 1.00 66.50 109 GLU A O 1
ATOM 888 N N . LYS A 1 110 ? -2.443 19.377 -5.053 1.00 67.06 110 LYS A N 1
ATOM 889 C CA . LYS A 1 110 ? -3.021 20.305 -4.066 1.00 67.06 110 LYS A CA 1
ATOM 890 C C . LYS A 1 110 ? -2.873 19.782 -2.639 1.00 67.06 110 LYS A C 1
ATOM 892 O O . LYS A 1 110 ? -2.527 20.559 -1.750 1.00 67.06 110 LYS A O 1
ATOM 897 N N . LEU A 1 111 ? -3.095 18.485 -2.427 1.00 61.38 111 LEU A N 1
ATOM 898 C CA . LEU A 1 111 ? -2.922 17.846 -1.122 1.00 61.38 111 LEU A CA 1
ATOM 899 C C . LEU A 1 111 ? -1.455 17.881 -0.674 1.00 61.38 111 LEU A C 1
ATOM 901 O O . LEU A 1 111 ? -1.176 18.293 0.450 1.00 61.38 111 LEU A O 1
ATOM 905 N N . LYS A 1 112 ? -0.508 17.587 -1.577 1.00 61.81 112 LYS A N 1
ATOM 906 C CA . LYS A 1 112 ? 0.935 17.704 -1.298 1.00 61.81 112 LYS A CA 1
ATOM 907 C C . LYS A 1 112 ? 1.355 19.130 -0.924 1.00 61.81 112 LYS A C 1
ATOM 909 O O . LYS A 1 112 ? 2.115 19.315 0.020 1.00 61.81 112 LYS A O 1
ATOM 914 N N . LYS A 1 113 ? 0.833 20.152 -1.615 1.00 68.94 113 LYS A N 1
ATOM 915 C CA . LYS A 1 113 ? 1.114 21.565 -1.293 1.00 68.94 113 LYS A CA 1
ATOM 916 C C . LYS A 1 113 ? 0.541 22.013 0.052 1.00 68.94 113 LYS A C 1
ATOM 918 O O . LYS A 1 113 ? 1.123 22.887 0.684 1.00 68.94 113 LYS A O 1
ATOM 923 N N . LYS A 1 114 ? -0.596 21.454 0.479 1.00 64.25 114 LYS A N 1
ATOM 924 C CA . LYS A 1 114 ? -1.169 21.729 1.806 1.00 64.25 114 LYS A CA 1
ATOM 925 C C . LYS A 1 114 ? -0.366 21.063 2.921 1.00 64.25 114 LYS A C 1
ATOM 927 O O . LYS A 1 114 ? -0.144 21.701 3.941 1.00 64.25 114 LYS A O 1
ATOM 932 N N . ALA A 1 115 ? 0.094 19.832 2.704 1.00 53.19 115 ALA A N 1
ATOM 933 C CA . ALA A 1 115 ? 0.927 19.114 3.664 1.00 53.19 115 ALA A CA 1
ATOM 934 C C . ALA A 1 115 ? 2.291 19.794 3.878 1.00 53.19 115 ALA A C 1
ATOM 936 O O . ALA A 1 115 ? 2.743 19.879 5.004 1.00 53.19 115 ALA A O 1
ATOM 937 N N . ALA A 1 116 ? 2.896 20.359 2.828 1.00 54.91 116 ALA A N 1
ATOM 938 C CA . ALA A 1 116 ? 4.180 21.067 2.914 1.00 54.91 116 ALA A CA 1
ATOM 939 C C . ALA A 1 116 ? 4.118 22.467 3.570 1.00 54.91 116 ALA A C 1
ATOM 941 O O . ALA A 1 116 ? 5.139 23.143 3.659 1.00 54.91 116 ALA A O 1
ATOM 942 N N . LYS A 1 117 ? 2.925 22.948 3.945 1.00 50.00 117 LYS A N 1
ATOM 943 C CA . LYS A 1 117 ? 2.716 24.246 4.616 1.00 50.00 117 LYS A CA 1
ATOM 944 C C . LYS A 1 117 ? 2.418 24.121 6.117 1.00 50.00 117 LYS A C 1
ATOM 946 O O . LYS A 1 117 ? 2.279 25.155 6.766 1.00 50.00 117 LYS A O 1
ATOM 951 N N . ARG A 1 118 ? 2.260 22.899 6.625 1.00 40.59 118 ARG A N 1
ATOM 952 C CA . ARG A 1 118 ? 2.266 22.582 8.058 1.00 40.59 118 ARG A CA 1
ATOM 953 C C . ARG A 1 118 ? 3.671 22.140 8.438 1.00 40.59 118 ARG A C 1
ATOM 955 O O . ARG A 1 118 ? 4.053 22.448 9.581 1.00 40.59 118 ARG A O 1
#

Foldseek 3Di:
DDDQDDDDDDDDPVPPDDDDDDDDGLAQDDQADKDWDKDWDWDWDADPVRDTDTDPDPVRIDMDTPDMDTQDPVSNVVRVVVVHHYRDPDPPCVVVVVDPPVVVVVVVVVVVVVVVVD

pLDDT: mean 71.96, std 13.38, range [40.59, 89.38]

Secondary structure (DSSP, 8-state):
------------TT--S--------SBPPPTT-EEEEEEE---EEE-TT--EEE---GGG--EEEEEEEEPPHHHHHHHHHTTPBP----GGGGGTSSS-HHHHHHHHHHHHHHHTT-